Protein AF-A0A7W1QU08-F1 (afdb_monomer_lite)

Radius of gyration: 17.28 Å; chains: 1; bounding box: 30×50×44 Å

Foldseek 3Di:
DLCLVVLQCVLQVKDFPCPPSQVLVVVLQARPPDAPDPVRSFDQPDDDVPDPDDDSVVVSVDPVSLVSQLVVLLCQLPPFADFDPVDPPGPGIHGDQVVLLVCLVPLLVSLQSLCCSQQVNPDDPVLSVVLSVVLVVPDNVPSSVSSSSSNSSVSSDVSSVPRD

pLDDT: mean 77.11, std 13.51, range [47.81, 95.06]

Secondary structure (DSSP, 8-state):
-HHHHHHHHHHTT-EE--TTHHHHHHTTT--SS--SBTTBTS-TT-BPTTSS-B-HHHHS--HHHHHHHHHHHHHHHHT-B---TTSTT---EE---HHHHTTTT-HHHHHHHHHHHHHTT---HHHHHHHHHHHTTS-TT-HHHHHHHHHHHHHHSHHHHH--

Sequence (164 aa):
PVLMVTALLRTLNGTTDGVGLSDRTASLGQRVYTPPSVFNYYPAEFTIPGSPLAGPEFGIHNTASAVARSNLVYTLLYSGIGADPTVPNATGTRITTTLFEELAATPTAMVDKMNDLLLGGQLPAFARDIIVQTVSQVPAANSVERARLGLYLMASSYHFQVQH

Structure (mmCIF, N/CA/C/O backbone):
data_AF-A0A7W1QU08-F1
#
_entry.id   AF-A0A7W1QU08-F1
#
loop_
_atom_site.group_PDB
_atom_site.id
_atom_site.type_symbol
_atom_site.label_atom_id
_atom_site.label_alt_id
_atom_site.label_comp_id
_atom_site.label_asym_id
_atom_site.label_entity_id
_atom_site.label_seq_id
_atom_site.pdbx_PDB_ins_code
_atom_site.Cartn_x
_atom_site.Cartn_y
_atom_site.Cartn_z
_atom_site.occupancy
_atom_site.B_iso_or_equiv
_atom_site.auth_seq_id
_atom_site.auth_comp_id
_atom_site.auth_asym_id
_atom_site.auth_atom_id
_atom_site.pdbx_PDB_model_num
ATOM 1 N N . PRO A 1 1 ? 4.810 -8.175 -10.114 1.00 59.44 1 PRO A N 1
ATOM 2 C CA . PRO A 1 1 ? 5.241 -6.992 -9.330 1.00 59.44 1 PRO A CA 1
ATOM 3 C C . PRO A 1 1 ? 4.627 -5.678 -9.817 1.00 59.44 1 PRO A C 1
ATOM 5 O O . PRO A 1 1 ? 4.171 -4.887 -9.002 1.00 59.44 1 PRO A O 1
ATOM 8 N N . VAL A 1 2 ? 4.592 -5.472 -11.137 1.00 63.56 2 VAL A N 1
ATOM 9 C CA . VAL A 1 2 ? 3.990 -4.285 -11.766 1.00 63.56 2 VAL A CA 1
ATOM 10 C C . VAL A 1 2 ? 2.500 -4.182 -11.431 1.00 63.56 2 VAL A C 1
ATOM 12 O O . VAL A 1 2 ? 2.075 -3.146 -10.937 1.00 63.56 2 VAL A O 1
ATOM 15 N N . LEU A 1 3 ? 1.751 -5.286 -11.580 1.00 69.69 3 LEU A N 1
ATOM 16 C CA . LEU A 1 3 ? 0.315 -5.373 -11.271 1.00 69.69 3 LEU A CA 1
ATOM 17 C C . LEU A 1 3 ? -0.021 -4.928 -9.842 1.00 69.69 3 LEU A C 1
ATOM 19 O O . LEU A 1 3 ? -0.911 -4.107 -9.657 1.00 69.69 3 LEU A O 1
ATOM 23 N N . MET A 1 4 ? 0.741 -5.395 -8.849 1.00 70.94 4 MET A N 1
ATOM 24 C CA . MET A 1 4 ? 0.577 -5.007 -7.443 1.00 70.94 4 MET A CA 1
ATOM 25 C C . MET A 1 4 ? 0.750 -3.494 -7.249 1.00 70.94 4 MET A C 1
ATOM 27 O O . MET A 1 4 ? -0.080 -2.853 -6.613 1.00 70.94 4 MET A O 1
ATOM 31 N N . VAL A 1 5 ? 1.814 -2.909 -7.812 1.00 70.62 5 VAL A N 1
ATOM 32 C CA . VAL A 1 5 ? 2.089 -1.468 -7.686 1.00 70.62 5 VAL A CA 1
ATOM 33 C C . VAL A 1 5 ? 1.009 -0.649 -8.391 1.00 70.62 5 VAL A C 1
ATOM 35 O O . VAL A 1 5 ? 0.512 0.319 -7.824 1.00 70.62 5 VAL A O 1
ATOM 38 N N . THR A 1 6 ? 0.592 -1.052 -9.594 1.00 72.31 6 THR A N 1
ATOM 39 C CA . THR A 1 6 ? -0.474 -0.363 -10.333 1.00 72.31 6 THR A CA 1
ATOM 40 C C . THR A 1 6 ? -1.836 -0.505 -9.662 1.00 72.31 6 THR A C 1
ATOM 42 O O . THR A 1 6 ? -2.589 0.464 -9.629 1.00 72.31 6 THR A O 1
ATOM 45 N N . ALA A 1 7 ? -2.151 -1.672 -9.091 1.00 73.94 7 ALA A N 1
ATOM 46 C CA . ALA A 1 7 ? -3.383 -1.891 -8.344 1.00 73.94 7 ALA A CA 1
ATOM 47 C C . ALA A 1 7 ? -3.412 -0.998 -7.104 1.00 73.94 7 ALA A C 1
ATOM 49 O O . ALA A 1 7 ? -4.379 -0.277 -6.908 1.00 73.94 7 ALA A O 1
ATOM 50 N N . LEU A 1 8 ? -2.319 -0.962 -6.340 1.00 74.88 8 LEU A N 1
ATOM 51 C CA . LEU A 1 8 ? -2.191 -0.161 -5.127 1.00 74.88 8 LEU A CA 1
ATOM 52 C C . LEU A 1 8 ? -2.242 1.352 -5.406 1.00 74.88 8 LEU A C 1
ATOM 54 O O . LEU A 1 8 ? -2.908 2.089 -4.683 1.00 74.88 8 LEU A O 1
ATOM 58 N N . LEU A 1 9 ? -1.611 1.826 -6.486 1.00 78.75 9 LEU A N 1
ATOM 59 C CA . LEU A 1 9 ? -1.747 3.220 -6.924 1.00 78.75 9 LEU A CA 1
ATOM 60 C C . LEU A 1 9 ? -3.180 3.537 -7.371 1.00 78.75 9 LEU A C 1
ATOM 62 O O . LEU A 1 9 ? -3.700 4.597 -7.038 1.00 78.75 9 LEU A O 1
ATOM 66 N N . ARG A 1 10 ? -3.846 2.623 -8.084 1.00 79.38 10 ARG A N 1
ATOM 67 C CA . ARG A 1 10 ? -5.218 2.837 -8.566 1.00 79.38 10 ARG A CA 1
ATOM 68 C C . ARG A 1 10 ? -6.251 2.809 -7.438 1.00 79.38 10 ARG A C 1
ATOM 70 O O . ARG A 1 10 ? -7.173 3.616 -7.451 1.00 79.38 10 ARG A O 1
ATOM 77 N N . THR A 1 11 ? -6.135 1.884 -6.488 1.00 75.50 11 THR A N 1
ATOM 78 C CA . THR A 1 11 ? -7.111 1.708 -5.398 1.00 75.50 11 THR A CA 1
ATOM 79 C C . THR A 1 11 ? -7.009 2.804 -4.346 1.00 75.50 11 THR A C 1
ATOM 81 O O . THR A 1 11 ? -8.018 3.165 -3.746 1.00 75.50 11 THR A O 1
ATOM 84 N N . LEU A 1 12 ? -5.814 3.363 -4.146 1.00 79.62 12 LEU A N 1
ATOM 85 C CA . LEU A 1 12 ? -5.547 4.389 -3.137 1.00 79.62 12 LEU A CA 1
ATOM 86 C C . LEU A 1 12 ? -5.483 5.811 -3.722 1.00 79.62 12 LEU A C 1
ATOM 88 O O . LEU A 1 12 ? -4.943 6.709 -3.078 1.00 79.62 12 LEU A O 1
ATOM 92 N N . ASN A 1 13 ? -6.003 6.021 -4.941 1.00 78.69 13 ASN A N 1
ATOM 93 C CA . ASN A 1 13 ? -5.961 7.308 -5.654 1.00 78.69 13 ASN A CA 1
ATOM 94 C C . ASN A 1 13 ? -4.559 7.948 -5.663 1.00 78.69 13 ASN A C 1
ATOM 96 O O . ASN A 1 13 ? -4.392 9.153 -5.466 1.00 78.69 13 ASN A O 1
ATOM 100 N N . GLY A 1 14 ? -3.531 7.126 -5.874 1.00 79.00 14 GLY A N 1
ATOM 101 C CA . GLY A 1 14 ? -2.153 7.579 -5.961 1.00 79.00 14 GLY A CA 1
ATOM 102 C C . GLY A 1 14 ? -1.940 8.505 -7.158 1.00 79.00 14 GLY A C 1
ATOM 103 O O . GLY A 1 14 ? -2.442 8.266 -8.254 1.00 79.00 14 GLY A O 1
ATOM 104 N N . THR A 1 15 ? -1.159 9.563 -6.952 1.00 82.69 15 THR A N 1
ATOM 105 C CA . THR A 1 15 ? -0.645 10.400 -8.045 1.00 82.69 15 THR A CA 1
ATOM 106 C C . THR A 1 15 ? 0.680 9.812 -8.506 1.00 82.69 15 THR A C 1
ATOM 108 O O . THR A 1 15 ? 1.516 9.481 -7.666 1.00 82.69 15 THR A O 1
ATOM 111 N N . THR A 1 16 ? 0.885 9.679 -9.814 1.00 82.69 16 THR A N 1
ATOM 112 C CA . THR A 1 16 ? 2.155 9.218 -10.382 1.00 82.69 16 THR A CA 1
ATOM 113 C C . THR A 1 16 ? 2.426 9.891 -11.721 1.00 82.69 16 THR A C 1
ATOM 115 O O . THR A 1 16 ? 1.513 10.068 -12.526 1.00 82.69 16 THR A O 1
ATOM 118 N N . ASP A 1 17 ? 3.686 10.234 -11.965 1.00 78.19 17 ASP A N 1
ATOM 119 C CA . ASP A 1 17 ? 4.229 10.615 -13.272 1.00 78.19 17 ASP A CA 1
ATOM 120 C C . ASP A 1 17 ? 4.891 9.433 -14.008 1.00 78.19 17 ASP A C 1
ATOM 122 O O . ASP A 1 17 ? 5.456 9.603 -15.086 1.00 78.19 17 ASP A O 1
ATOM 126 N N . GLY A 1 18 ? 4.833 8.225 -13.433 1.00 75.19 18 GLY A N 1
ATOM 127 C CA . GLY A 1 18 ? 5.438 7.008 -13.976 1.00 75.19 18 GLY A CA 1
ATOM 128 C C . GLY A 1 18 ? 6.964 6.930 -13.838 1.00 75.19 18 GLY A C 1
ATOM 129 O O . GLY A 1 18 ? 7.541 5.876 -14.122 1.00 75.19 18 GLY A O 1
ATOM 130 N N . VAL A 1 19 ? 7.626 7.994 -13.373 1.00 75.00 19 VAL A N 1
ATOM 131 C CA . VAL A 1 19 ? 9.089 8.071 -13.280 1.00 75.00 19 VAL A CA 1
ATOM 132 C C . VAL A 1 19 ? 9.587 7.241 -12.090 1.00 75.00 19 VAL A C 1
ATOM 134 O O . VAL A 1 19 ? 9.057 7.303 -10.981 1.00 75.00 19 VAL A O 1
ATOM 137 N N . GLY A 1 20 ? 10.596 6.395 -12.327 1.00 72.38 20 GLY A N 1
ATOM 138 C CA . GLY A 1 20 ? 11.212 5.537 -11.305 1.00 72.38 20 GLY A CA 1
ATOM 139 C C . GLY A 1 20 ? 10.397 4.302 -10.893 1.00 72.38 20 GLY A C 1
ATOM 140 O O . GLY A 1 20 ? 10.914 3.448 -10.168 1.00 72.38 20 GLY A O 1
ATOM 141 N N . LEU A 1 21 ? 9.152 4.150 -11.364 1.00 72.25 21 LEU A N 1
ATOM 142 C CA . LEU A 1 21 ? 8.359 2.940 -11.116 1.00 72.25 21 LEU A CA 1
ATOM 143 C C . LEU A 1 21 ? 8.899 1.730 -11.884 1.00 72.25 21 LEU A C 1
ATOM 145 O O . LEU A 1 21 ? 8.972 0.649 -11.308 1.00 72.25 21 LEU A O 1
ATOM 149 N N . SER A 1 22 ? 9.341 1.909 -13.131 1.00 68.19 22 SER A N 1
ATOM 150 C CA . SER A 1 22 ? 9.927 0.836 -13.952 1.00 68.19 22 SER A CA 1
ATOM 151 C C . SER A 1 22 ? 11.221 0.269 -13.356 1.00 68.19 22 SER A C 1
ATOM 153 O O . SER A 1 22 ? 11.418 -0.945 -13.335 1.00 68.19 22 SER A O 1
ATOM 155 N N . ASP A 1 23 ? 12.087 1.123 -12.808 1.00 71.25 23 ASP A N 1
ATOM 156 C CA . ASP A 1 23 ? 13.321 0.697 -12.137 1.00 71.25 23 ASP A CA 1
ATOM 157 C C . ASP A 1 23 ? 13.029 -0.035 -10.820 1.00 71.25 23 ASP A C 1
ATOM 159 O O . ASP A 1 23 ? 13.657 -1.048 -10.505 1.00 71.25 23 ASP A O 1
ATOM 163 N N . ARG A 1 24 ? 12.018 0.421 -10.071 1.00 71.88 24 ARG A N 1
ATOM 164 C CA . ARG A 1 24 ? 11.581 -0.234 -8.830 1.00 71.88 24 ARG A CA 1
ATOM 165 C C . ARG A 1 24 ? 10.844 -1.545 -9.075 1.00 71.88 24 ARG A C 1
ATOM 167 O O . ARG A 1 24 ? 10.934 -2.446 -8.253 1.00 71.88 24 ARG A O 1
ATOM 174 N N . THR A 1 25 ? 10.130 -1.702 -10.186 1.00 68.88 25 THR A N 1
ATOM 175 C CA . THR A 1 25 ? 9.573 -3.009 -10.553 1.00 68.88 25 THR A CA 1
ATOM 176 C C . THR A 1 25 ? 10.654 -3.925 -11.130 1.00 68.88 25 THR A C 1
ATOM 178 O O . THR A 1 25 ? 10.599 -5.134 -10.900 1.00 68.88 25 THR A O 1
ATOM 181 N N . ALA A 1 26 ? 11.679 -3.374 -11.795 1.00 66.88 26 ALA A N 1
ATOM 182 C CA . ALA A 1 26 ? 12.842 -4.130 -12.262 1.00 66.88 26 ALA A CA 1
ATOM 183 C C . ALA A 1 26 ? 13.627 -4.761 -11.103 1.00 66.88 26 ALA A C 1
ATOM 185 O O . ALA A 1 26 ? 13.977 -5.936 -11.189 1.00 66.88 26 ALA A O 1
ATOM 186 N N . SER A 1 27 ? 13.828 -4.044 -9.991 1.00 68.19 27 SER A N 1
ATOM 187 C CA . SER A 1 27 ? 14.456 -4.613 -8.784 1.00 68.19 27 SER A CA 1
ATOM 188 C C . SER A 1 27 ? 13.614 -5.707 -8.113 1.00 68.19 27 SER A C 1
ATOM 190 O O . SER A 1 27 ? 14.144 -6.530 -7.371 1.00 68.19 27 SER A O 1
ATOM 192 N N . LEU A 1 28 ? 12.314 -5.765 -8.421 1.00 63.34 28 LEU A N 1
ATOM 193 C CA . LEU A 1 28 ? 11.395 -6.837 -8.030 1.00 63.34 28 LEU A CA 1
ATOM 194 C C . LEU A 1 28 ? 11.277 -7.953 -9.086 1.00 63.34 28 LEU A C 1
ATOM 196 O O . LEU A 1 28 ? 10.375 -8.786 -8.991 1.00 63.34 28 LEU A O 1
ATOM 200 N N . GLY A 1 29 ? 12.143 -7.955 -10.104 1.00 65.00 29 GLY A N 1
ATOM 201 C CA . GLY A 1 29 ? 12.198 -8.984 -11.144 1.00 65.00 29 GLY A CA 1
ATOM 202 C C . GLY A 1 29 ? 11.253 -8.773 -12.332 1.00 65.00 29 GLY A C 1
ATOM 203 O O . GLY A 1 29 ? 11.126 -9.669 -13.160 1.00 65.00 29 GLY A O 1
ATOM 204 N N . GLN A 1 30 ? 10.583 -7.617 -12.455 1.00 59.88 30 GLN A N 1
ATOM 205 C CA . GLN A 1 30 ? 9.718 -7.303 -13.605 1.00 59.88 30 GLN A CA 1
ATOM 206 C C . GLN A 1 30 ? 9.913 -5.870 -14.110 1.00 59.88 30 GLN A C 1
ATOM 208 O O . GLN A 1 30 ? 9.357 -4.924 -13.554 1.00 59.88 30 GLN A O 1
ATOM 213 N N . ARG A 1 31 ? 10.658 -5.691 -15.206 1.00 71.62 31 ARG 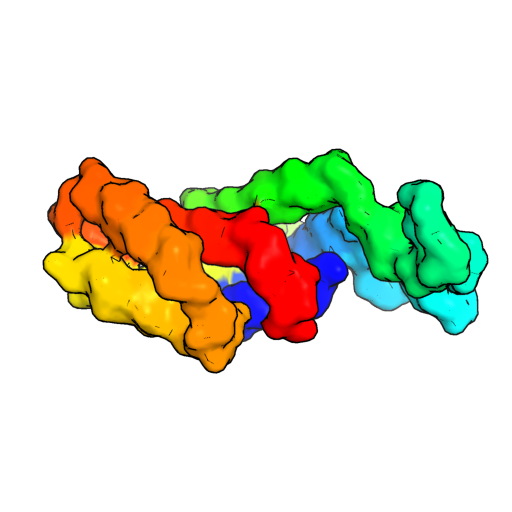A N 1
ATOM 214 C CA . ARG A 1 31 ? 11.008 -4.350 -15.702 1.00 71.62 31 ARG A CA 1
ATOM 215 C C . ARG A 1 31 ? 9.921 -3.585 -16.471 1.00 71.62 31 ARG A C 1
ATOM 217 O O . ARG A 1 31 ? 10.074 -2.399 -16.576 1.00 71.62 31 ARG A O 1
ATOM 224 N N . VAL A 1 32 ? 8.801 -4.110 -16.946 1.00 63.47 32 VAL A N 1
ATOM 225 C CA . VAL A 1 32 ? 7.936 -3.402 -17.938 1.00 63.47 32 VAL A CA 1
ATOM 226 C C . VAL A 1 32 ? 8.673 -3.131 -19.266 1.00 63.47 32 VAL A C 1
ATOM 228 O O . VAL A 1 32 ? 9.733 -2.520 -19.320 1.00 63.47 32 VAL A O 1
ATOM 231 N N . TYR A 1 33 ? 8.102 -3.619 -20.369 1.00 58.59 33 TYR A N 1
ATOM 232 C CA . TYR A 1 33 ? 8.648 -3.502 -21.734 1.00 58.59 33 TYR A CA 1
ATOM 233 C C . TYR A 1 33 ? 10.050 -4.090 -21.973 1.00 58.59 33 TYR A C 1
ATOM 235 O O . TYR A 1 33 ? 10.625 -3.882 -23.037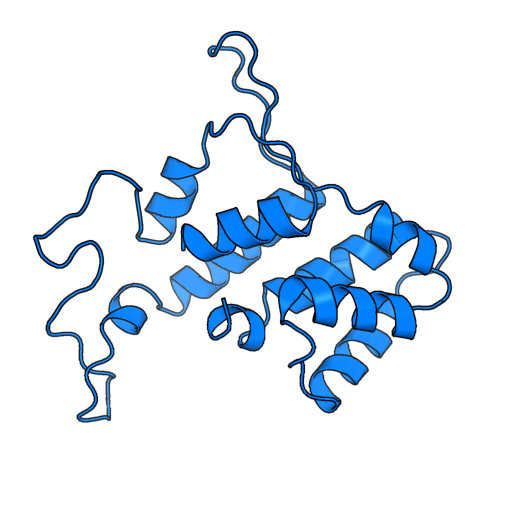 1.00 58.59 33 TYR A O 1
ATOM 243 N N . THR A 1 34 ? 10.605 -4.858 -21.033 1.00 66.44 34 THR A N 1
ATOM 244 C CA . THR A 1 34 ? 11.895 -5.546 -21.213 1.00 66.44 34 THR A CA 1
ATOM 245 C C . THR A 1 34 ? 11.802 -7.018 -20.788 1.00 66.44 34 THR A C 1
ATOM 247 O O . THR A 1 34 ? 12.454 -7.418 -19.821 1.00 66.44 34 THR A O 1
ATOM 250 N N . PRO A 1 35 ? 10.949 -7.838 -21.441 1.00 61.91 35 PRO A N 1
ATOM 251 C CA . PRO A 1 35 ? 10.860 -9.255 -21.113 1.00 61.91 35 PRO A CA 1
ATOM 252 C C . PRO A 1 35 ? 12.177 -9.967 -21.476 1.00 61.91 35 PRO A C 1
ATOM 254 O O . PRO A 1 35 ? 12.659 -9.806 -22.598 1.00 61.91 35 PRO A O 1
ATOM 257 N N . PRO A 1 36 ? 12.767 -10.766 -20.570 1.00 60.16 36 PRO A N 1
ATOM 258 C CA . PRO A 1 36 ? 14.004 -11.497 -20.852 1.00 60.16 36 PRO A CA 1
ATOM 259 C C . PRO A 1 36 ? 13.796 -12.719 -21.765 1.00 60.16 36 PRO A C 1
ATOM 261 O O . PRO A 1 36 ? 14.771 -13.304 -22.228 1.00 60.16 36 PRO A O 1
ATOM 264 N N . SER A 1 37 ? 12.546 -13.135 -22.011 1.00 63.34 37 SER A N 1
ATOM 265 C CA . SER A 1 37 ? 12.212 -14.308 -22.828 1.00 63.34 37 SER A CA 1
ATOM 266 C C . SER A 1 37 ? 10.833 -14.192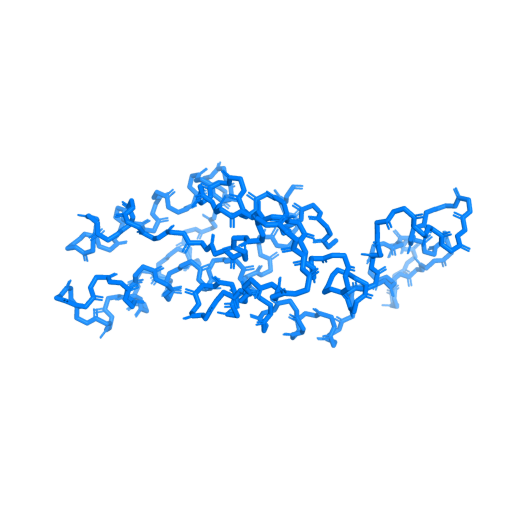 -23.496 1.00 63.34 37 SER A C 1
ATOM 268 O O . SER A 1 37 ? 10.030 -13.324 -23.146 1.00 63.34 37 SER A O 1
ATOM 270 N N . VAL A 1 38 ? 10.520 -15.122 -24.410 1.00 61.25 38 VAL A N 1
ATOM 271 C CA . VAL A 1 38 ? 9.180 -15.268 -25.023 1.00 61.25 38 VAL A CA 1
ATOM 272 C C . VAL A 1 38 ? 8.089 -15.681 -24.023 1.00 61.25 38 VAL A C 1
ATOM 274 O O . VAL A 1 38 ? 6.910 -15.485 -24.299 1.00 61.25 38 VAL A O 1
ATOM 277 N N . PHE A 1 39 ? 8.468 -16.179 -22.838 1.00 57.44 39 PHE A N 1
ATOM 278 C CA . PHE A 1 39 ? 7.569 -16.466 -21.709 1.00 57.44 39 PHE A CA 1
ATOM 279 C C . PHE A 1 39 ? 7.465 -15.285 -20.728 1.00 57.44 39 PHE A C 1
ATOM 281 O O . PHE A 1 39 ? 7.066 -15.438 -19.572 1.00 57.44 39 PHE A O 1
ATOM 288 N N . ASN A 1 40 ? 7.809 -14.079 -21.190 1.00 63.44 40 ASN A N 1
ATOM 289 C CA . ASN A 1 40 ? 7.816 -12.859 -20.392 1.00 63.44 40 ASN A CA 1
ATOM 290 C C . ASN A 1 40 ? 8.845 -12.956 -19.237 1.00 63.44 40 ASN A C 1
ATOM 292 O O . ASN A 1 40 ? 9.979 -13.384 -19.469 1.00 63.44 40 ASN A O 1
ATOM 296 N N . TYR A 1 41 ? 8.494 -12.542 -18.014 1.00 58.97 41 TYR A N 1
ATOM 297 C CA . TYR A 1 41 ? 9.387 -12.554 -16.839 1.00 58.97 41 TYR A CA 1
ATOM 298 C C . TYR A 1 41 ? 9.409 -13.880 -16.065 1.00 58.97 41 TYR A C 1
ATOM 300 O O . TYR A 1 41 ? 10.117 -13.984 -15.066 1.00 58.97 41 TYR A O 1
ATOM 308 N N . TYR A 1 42 ? 8.621 -14.872 -16.477 1.00 55.94 42 TYR A N 1
ATOM 309 C CA . TYR A 1 42 ? 8.448 -16.107 -15.721 1.00 55.94 42 TYR A CA 1
ATOM 310 C C . TYR A 1 42 ? 9.308 -17.231 -16.312 1.00 55.94 42 TYR A C 1
ATOM 312 O O . TYR A 1 42 ? 9.177 -17.534 -17.499 1.00 55.94 42 TYR A O 1
ATOM 320 N N . PRO A 1 43 ? 10.184 -17.874 -15.521 1.00 57.91 43 PRO A N 1
ATOM 321 C CA . PRO A 1 43 ? 10.917 -19.047 -15.982 1.00 57.91 43 PRO A CA 1
ATOM 322 C C . PRO A 1 43 ? 9.949 -20.219 -16.191 1.00 57.91 43 PRO A C 1
ATOM 324 O O . PRO A 1 43 ? 9.384 -20.739 -15.230 1.00 57.91 43 PRO A O 1
ATOM 327 N N . ALA A 1 44 ? 9.771 -20.640 -17.448 1.00 54.62 44 ALA A N 1
ATOM 328 C CA . ALA A 1 44 ? 8.813 -21.680 -17.841 1.00 54.62 44 ALA A CA 1
ATOM 329 C C . ALA A 1 44 ? 9.024 -23.030 -17.126 1.00 54.62 44 ALA A C 1
ATOM 331 O O . ALA A 1 44 ? 8.072 -23.784 -16.952 1.00 54.62 44 ALA A O 1
ATOM 332 N N . GLU A 1 45 ? 10.250 -23.315 -16.676 1.00 58.16 45 GLU A N 1
ATOM 333 C CA . GLU A 1 45 ? 10.628 -24.595 -16.063 1.00 58.16 45 GLU A CA 1
ATOM 334 C C . GLU A 1 45 ? 10.749 -24.545 -14.530 1.00 58.16 45 GLU A C 1
ATOM 336 O O . GLU A 1 45 ? 11.192 -25.513 -13.915 1.00 58.16 45 GLU A O 1
ATOM 341 N N . PHE A 1 46 ? 10.381 -23.435 -13.872 1.00 56.34 46 PHE A N 1
ATOM 342 C CA . PHE A 1 46 ? 10.530 -23.357 -12.417 1.00 56.34 46 PHE A CA 1
ATOM 343 C C . PHE A 1 46 ? 9.459 -24.184 -11.699 1.00 56.34 46 PHE A C 1
ATOM 345 O O . PHE A 1 46 ? 8.278 -23.830 -11.653 1.00 56.34 46 PHE A O 1
ATOM 352 N N . THR A 1 47 ? 9.897 -25.280 -11.090 1.00 62.00 47 THR A N 1
ATOM 353 C CA . THR A 1 47 ? 9.113 -26.104 -10.168 1.00 62.00 47 THR A CA 1
ATOM 354 C C . THR A 1 47 ? 9.372 -25.689 -8.730 1.00 62.00 47 THR A C 1
ATOM 356 O O . THR A 1 47 ? 10.511 -25.415 -8.346 1.00 62.00 47 THR A O 1
ATOM 359 N N . ILE A 1 48 ? 8.320 -25.678 -7.916 1.00 62.97 48 ILE A N 1
ATOM 360 C CA . ILE A 1 48 ? 8.433 -25.356 -6.493 1.00 62.97 48 ILE A CA 1
ATOM 361 C C . ILE A 1 48 ? 9.326 -26.417 -5.822 1.00 62.97 48 ILE A C 1
ATOM 363 O O . ILE A 1 48 ? 9.016 -27.607 -5.919 1.00 62.97 48 ILE A O 1
ATOM 367 N N . PRO A 1 49 ? 10.415 -26.039 -5.124 1.00 59.62 49 PRO A N 1
ATOM 368 C CA . PRO A 1 49 ? 11.264 -27.004 -4.431 1.00 59.62 49 PRO A CA 1
ATOM 369 C C . PRO A 1 49 ? 10.443 -27.884 -3.474 1.00 59.62 49 PRO A C 1
ATOM 371 O O . PRO A 1 49 ? 9.754 -27.372 -2.595 1.00 59.62 49 PRO A O 1
ATOM 374 N N . GLY A 1 50 ? 10.499 -29.207 -3.655 1.00 67.12 50 GLY A N 1
ATOM 375 C CA . GLY A 1 50 ? 9.728 -30.169 -2.853 1.00 67.12 50 GLY A CA 1
ATOM 376 C C . GLY A 1 50 ? 8.318 -30.486 -3.372 1.00 67.12 50 GLY A C 1
ATOM 377 O O . GLY A 1 50 ? 7.572 -31.182 -2.689 1.00 67.12 50 GLY A O 1
ATOM 378 N N . SER A 1 51 ? 7.948 -30.020 -4.569 1.00 69.31 51 SER A N 1
ATOM 379 C CA . SER A 1 51 ? 6.665 -30.319 -5.212 1.00 69.31 51 SER A CA 1
ATOM 380 C C . SER A 1 51 ? 6.840 -30.569 -6.717 1.00 69.31 51 SER A C 1
ATOM 382 O O . SER A 1 51 ? 7.684 -29.931 -7.345 1.00 69.31 51 SER A O 1
ATOM 384 N N . PRO A 1 52 ? 6.037 -31.456 -7.339 1.00 64.56 52 PRO A N 1
ATOM 385 C CA . PRO A 1 52 ? 6.014 -31.611 -8.795 1.00 64.56 52 PRO A CA 1
ATOM 386 C C . PRO A 1 52 ? 5.277 -30.460 -9.506 1.00 64.56 52 PRO A C 1
ATOM 388 O O . PRO A 1 52 ? 5.157 -30.469 -10.729 1.00 64.56 52 PRO A O 1
ATOM 391 N N . LEU A 1 53 ? 4.736 -29.490 -8.760 1.00 70.56 53 LEU A N 1
ATOM 392 C CA . LEU A 1 53 ? 3.977 -28.379 -9.321 1.00 70.56 53 LEU A CA 1
ATOM 393 C C . LEU A 1 53 ? 4.909 -27.337 -9.950 1.00 70.56 53 LEU A C 1
ATOM 395 O O . LEU A 1 53 ? 5.803 -26.789 -9.294 1.00 70.56 53 LEU A O 1
ATOM 399 N N . ALA A 1 54 ? 4.645 -27.021 -11.218 1.00 62.41 54 ALA A N 1
ATOM 400 C CA . ALA A 1 54 ? 5.210 -25.853 -11.875 1.00 62.41 54 ALA A CA 1
ATOM 401 C C . ALA A 1 54 ? 4.682 -24.588 -11.183 1.00 62.41 54 ALA A C 1
ATOM 403 O O . ALA A 1 54 ? 3.473 -24.375 -11.093 1.00 62.41 54 ALA A O 1
ATOM 404 N N . GLY A 1 55 ? 5.594 -23.751 -10.693 1.00 60.34 55 GLY A N 1
ATOM 405 C CA . GLY A 1 55 ? 5.281 -22.463 -10.084 1.00 60.34 55 GLY A CA 1
ATOM 406 C C . GLY A 1 55 ? 6.174 -21.354 -10.633 1.00 60.34 55 GLY A C 1
ATOM 407 O O . GLY A 1 55 ? 6.930 -20.780 -9.850 1.00 60.34 55 GLY A O 1
ATOM 408 N N . PRO A 1 56 ? 6.100 -21.022 -11.938 1.00 57.88 56 PRO A N 1
ATOM 409 C CA . PRO A 1 56 ? 6.944 -19.999 -12.568 1.00 57.88 56 PRO A CA 1
ATOM 410 C C . PRO A 1 56 ? 6.937 -18.653 -11.829 1.00 57.88 56 PRO A C 1
ATOM 412 O O . PRO A 1 56 ? 7.962 -17.977 -11.744 1.00 57.88 56 PRO A O 1
ATOM 415 N N . GLU A 1 57 ? 5.797 -18.299 -11.226 1.00 58.31 57 GLU A N 1
ATOM 416 C CA . GLU A 1 57 ? 5.597 -17.117 -10.375 1.00 58.31 57 GLU A CA 1
ATOM 417 C C . GLU A 1 57 ? 6.574 -17.075 -9.186 1.00 58.31 57 GLU A C 1
ATOM 419 O O . GLU A 1 57 ? 7.114 -16.018 -8.863 1.00 58.31 57 GLU A O 1
ATOM 424 N N . PHE A 1 58 ? 6.858 -18.223 -8.561 1.00 55.19 58 PHE A N 1
ATOM 425 C CA . PHE A 1 58 ? 7.756 -18.335 -7.407 1.00 55.19 58 PHE A CA 1
ATOM 426 C C . PHE A 1 58 ? 9.237 -18.191 -7.784 1.00 55.19 58 PHE A C 1
ATOM 428 O O . PHE A 1 58 ? 10.051 -17.865 -6.922 1.00 55.19 58 PHE A O 1
ATOM 435 N N . GLY A 1 59 ? 9.591 -18.348 -9.065 1.00 53.62 59 GLY A N 1
ATOM 436 C CA . GLY A 1 59 ? 10.961 -18.158 -9.555 1.00 53.62 59 GLY A CA 1
ATOM 437 C C . GLY A 1 59 ? 11.444 -16.705 -9.468 1.00 53.62 59 GLY A C 1
ATOM 438 O O . GLY A 1 59 ? 12.624 -16.457 -9.232 1.00 53.62 59 GLY A O 1
ATOM 439 N N . ILE A 1 60 ? 10.528 -15.740 -9.587 1.00 51.75 60 ILE A N 1
ATOM 440 C CA . ILE A 1 60 ? 10.801 -14.307 -9.364 1.00 51.75 60 ILE A CA 1
ATOM 441 C C . ILE A 1 60 ? 10.376 -13.837 -7.966 1.00 51.75 60 ILE A C 1
ATOM 443 O O . ILE A 1 60 ? 10.644 -12.697 -7.585 1.00 51.75 60 ILE A O 1
ATOM 447 N N . HIS A 1 61 ? 9.711 -14.704 -7.198 1.00 54.91 61 HIS A N 1
ATOM 448 C CA . HIS A 1 61 ? 9.096 -14.374 -5.920 1.00 54.91 61 HIS A CA 1
ATOM 449 C C . HIS A 1 61 ? 9.752 -15.145 -4.764 1.00 54.91 61 HIS A C 1
ATOM 451 O O . HIS A 1 61 ? 9.152 -15.999 -4.118 1.00 54.91 61 HIS A O 1
ATOM 457 N N . ASN A 1 62 ? 11.026 -14.832 -4.513 1.00 56.97 62 ASN A N 1
ATOM 458 C CA . ASN A 1 62 ? 11.798 -15.363 -3.386 1.00 56.97 62 ASN A CA 1
ATOM 459 C C . ASN A 1 62 ? 11.683 -14.467 -2.133 1.00 56.97 62 ASN A C 1
ATOM 461 O O . ASN A 1 62 ? 11.171 -13.345 -2.190 1.00 56.97 62 ASN A O 1
ATOM 465 N N . THR A 1 63 ? 12.194 -14.933 -0.993 1.00 50.34 63 THR A N 1
ATOM 466 C CA . THR A 1 63 ? 12.183 -14.195 0.286 1.00 50.34 63 THR A CA 1
ATOM 467 C C . THR A 1 63 ? 12.800 -12.794 0.191 1.00 50.34 63 THR A C 1
ATOM 469 O O . THR A 1 63 ? 12.293 -11.862 0.814 1.00 50.34 63 THR A O 1
ATOM 472 N N . ALA A 1 64 ? 13.832 -12.600 -0.637 1.00 53.72 64 ALA A N 1
ATOM 473 C CA . ALA A 1 64 ? 14.432 -11.284 -0.866 1.00 53.72 64 ALA A CA 1
ATOM 474 C C . ALA A 1 64 ? 13.469 -10.321 -1.590 1.00 53.72 64 ALA A C 1
ATOM 476 O O . ALA A 1 64 ? 13.360 -9.151 -1.218 1.00 53.72 64 ALA A O 1
ATOM 477 N N . SER A 1 65 ? 12.702 -10.817 -2.567 1.00 62.31 65 SER A N 1
ATOM 478 C CA . SER A 1 65 ? 11.671 -10.033 -3.260 1.00 62.31 65 SER A CA 1
ATOM 479 C C . SER A 1 65 ? 10.496 -9.648 -2.345 1.00 62.31 65 SER A C 1
ATOM 481 O O . SER A 1 65 ? 9.904 -8.586 -2.534 1.00 62.31 65 SER A O 1
ATOM 483 N N . ALA A 1 66 ? 10.176 -10.465 -1.332 1.00 62.56 66 ALA A N 1
ATOM 484 C CA . ALA A 1 66 ? 9.135 -10.160 -0.349 1.00 62.56 66 ALA A CA 1
ATOM 485 C C . ALA A 1 66 ? 9.532 -8.964 0.534 1.00 62.56 66 ALA A C 1
ATOM 487 O O . ALA A 1 66 ? 8.754 -8.025 0.689 1.00 62.56 66 ALA A O 1
ATOM 488 N N . VAL A 1 67 ? 10.778 -8.937 1.021 1.00 67.44 67 VAL A N 1
ATOM 489 C CA . VAL A 1 67 ? 11.320 -7.798 1.785 1.00 67.44 67 VAL A CA 1
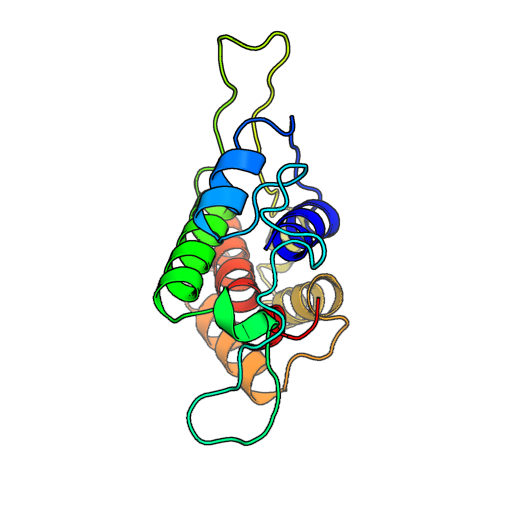ATOM 490 C C . VAL A 1 67 ? 11.393 -6.538 0.918 1.00 67.44 67 VAL A C 1
ATOM 492 O O . VAL A 1 67 ? 10.969 -5.463 1.343 1.00 67.44 67 VAL A O 1
ATOM 495 N N . ALA A 1 68 ? 11.872 -6.662 -0.323 1.00 71.19 68 ALA A N 1
ATOM 496 C CA . ALA A 1 68 ? 11.940 -5.538 -1.255 1.00 71.19 68 ALA A CA 1
ATOM 497 C C . ALA A 1 68 ? 10.551 -4.950 -1.569 1.00 71.19 68 ALA A C 1
ATOM 499 O O . ALA A 1 68 ? 10.415 -3.730 -1.688 1.00 71.19 68 ALA A O 1
ATOM 500 N N . ARG A 1 69 ? 9.503 -5.784 -1.642 1.00 72.56 69 ARG A N 1
ATOM 501 C CA . ARG A 1 69 ? 8.115 -5.316 -1.794 1.00 72.56 69 ARG A CA 1
ATOM 502 C C . ARG A 1 69 ? 7.617 -4.569 -0.569 1.00 72.56 69 ARG A C 1
ATOM 504 O O . ARG A 1 69 ? 7.081 -3.477 -0.738 1.00 72.56 69 ARG A O 1
ATOM 511 N N . SER A 1 70 ? 7.821 -5.098 0.635 1.00 76.75 70 SER A N 1
ATOM 512 C CA . SER A 1 70 ? 7.436 -4.394 1.865 1.00 76.75 70 SER A CA 1
ATOM 513 C C . SER A 1 70 ? 8.132 -3.035 1.967 1.00 76.75 70 SER A C 1
ATOM 515 O O . SER A 1 70 ? 7.481 -2.033 2.255 1.00 76.75 70 SER A O 1
ATOM 517 N N . ASN A 1 71 ? 9.418 -2.958 1.611 1.00 82.31 71 ASN A N 1
ATOM 518 C CA . ASN A 1 71 ? 10.161 -1.695 1.563 1.00 82.31 71 ASN A CA 1
ATOM 519 C C . ASN A 1 71 ? 9.619 -0.724 0.502 1.00 82.31 71 ASN A C 1
ATOM 521 O O . ASN A 1 71 ? 9.591 0.488 0.729 1.00 82.31 71 ASN A O 1
ATOM 525 N N . LEU A 1 72 ? 9.175 -1.229 -0.654 1.00 81.38 72 LEU A N 1
ATOM 526 C CA . LEU A 1 72 ? 8.549 -0.404 -1.687 1.00 81.38 72 LEU A CA 1
ATOM 527 C C . LEU A 1 72 ? 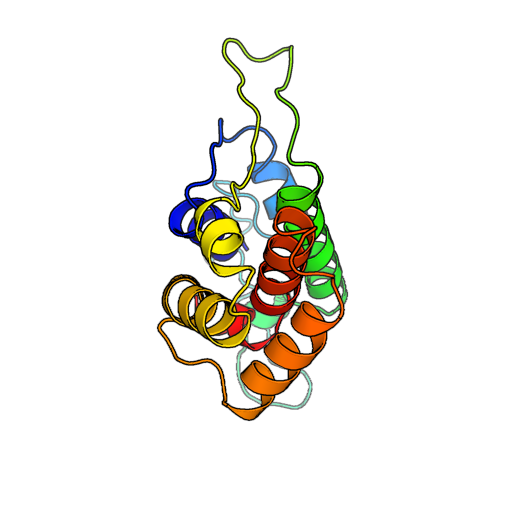7.201 0.154 -1.217 1.00 81.38 72 LEU A C 1
ATOM 529 O O . LEU A 1 72 ? 6.969 1.352 -1.359 1.00 81.38 72 LEU A O 1
ATOM 533 N N . VAL A 1 73 ? 6.343 -0.685 -0.632 1.00 82.69 73 VAL A N 1
ATOM 534 C CA . VAL A 1 73 ? 5.055 -0.266 -0.055 1.00 82.69 73 VAL A CA 1
ATOM 535 C C . VAL A 1 73 ? 5.280 0.778 1.037 1.00 82.69 73 VAL A C 1
ATOM 537 O O . VAL A 1 73 ? 4.641 1.827 1.019 1.00 82.69 73 VAL A O 1
ATOM 540 N N . TYR A 1 74 ? 6.242 0.537 1.932 1.00 86.38 74 TYR A N 1
ATOM 541 C CA . TYR A 1 74 ? 6.637 1.499 2.956 1.00 86.38 74 TYR A CA 1
ATOM 542 C C . TYR A 1 74 ? 7.075 2.828 2.332 1.00 86.38 74 TYR A C 1
ATOM 544 O O . TYR A 1 74 ? 6.560 3.880 2.698 1.00 86.38 74 TYR A O 1
ATOM 552 N N . THR A 1 75 ? 7.966 2.786 1.335 1.00 86.00 75 THR A N 1
ATOM 553 C CA . THR A 1 75 ? 8.420 3.993 0.629 1.00 86.00 75 THR A CA 1
ATOM 554 C C . THR A 1 75 ? 7.235 4.761 0.051 1.00 86.00 75 THR A C 1
ATOM 556 O O . THR A 1 75 ? 7.113 5.954 0.285 1.00 86.00 75 THR A O 1
ATOM 559 N N . LEU A 1 76 ? 6.321 4.097 -0.657 1.00 84.50 76 LEU A N 1
ATOM 560 C CA . LEU A 1 76 ? 5.188 4.767 -1.298 1.00 84.50 76 LEU A CA 1
ATOM 561 C C . LEU A 1 76 ? 4.197 5.389 -0.297 1.00 84.50 76 LEU A C 1
ATOM 563 O O . LEU A 1 76 ? 3.625 6.436 -0.600 1.00 84.50 76 LEU A O 1
ATOM 567 N N . LEU A 1 77 ? 4.001 4.772 0.874 1.00 86.94 77 LEU A N 1
ATOM 568 C CA . LEU A 1 77 ? 3.092 5.265 1.917 1.00 86.94 77 LEU A CA 1
ATOM 569 C C . LEU A 1 77 ? 3.698 6.391 2.767 1.00 86.94 77 LEU A C 1
ATOM 571 O O . LEU A 1 77 ? 2.986 7.327 3.140 1.00 86.94 77 LEU A O 1
ATOM 575 N N . TYR A 1 78 ? 4.990 6.297 3.092 1.00 86.94 78 TYR A N 1
ATOM 576 C CA . TYR A 1 78 ? 5.637 7.183 4.064 1.00 86.94 78 TYR A CA 1
ATOM 577 C C . TYR A 1 78 ? 6.414 8.338 3.431 1.00 86.94 78 TYR A C 1
ATOM 579 O O . TYR A 1 78 ? 6.402 9.437 3.983 1.00 86.94 78 TYR A O 1
ATOM 587 N N . SER A 1 79 ? 7.079 8.120 2.294 1.00 85.81 79 SER A N 1
ATOM 588 C CA . SER A 1 79 ? 7.966 9.118 1.675 1.00 85.81 79 SER A CA 1
ATOM 589 C C . SER A 1 79 ? 7.615 9.468 0.228 1.00 85.81 79 SER A C 1
ATOM 591 O O . SER A 1 79 ? 7.933 10.564 -0.227 1.00 85.81 79 SER A O 1
ATOM 593 N N . GLY A 1 80 ? 6.935 8.576 -0.489 1.00 85.06 80 GLY A N 1
ATOM 594 C CA . GLY A 1 80 ? 6.731 8.683 -1.928 1.00 85.06 80 GLY A CA 1
ATOM 595 C C . GLY A 1 80 ? 8.034 8.555 -2.727 1.00 85.06 80 GLY A C 1
ATOM 596 O O . GLY A 1 80 ? 9.104 8.214 -2.219 1.00 85.06 80 GLY A O 1
ATOM 597 N N . ILE A 1 81 ? 7.933 8.822 -4.022 1.00 86.31 81 ILE A N 1
ATOM 598 C CA . ILE A 1 81 ? 9.051 8.986 -4.949 1.00 86.31 81 ILE A CA 1
ATOM 599 C C . ILE A 1 81 ? 9.040 10.455 -5.358 1.00 86.31 81 ILE A C 1
ATOM 601 O O . ILE A 1 81 ? 8.034 10.936 -5.878 1.00 86.31 81 ILE A O 1
ATOM 605 N N . GLY A 1 82 ? 10.131 11.170 -5.085 1.00 85.50 82 GLY A N 1
ATOM 606 C CA . GLY A 1 82 ? 10.257 12.579 -5.456 1.00 85.50 82 GLY A CA 1
ATOM 607 C C . GLY A 1 82 ? 10.210 12.777 -6.971 1.00 85.50 82 GLY A C 1
ATOM 608 O O . GLY A 1 82 ? 10.624 11.897 -7.724 1.00 85.50 82 GLY A O 1
ATOM 609 N N . ALA A 1 83 ? 9.708 13.935 -7.399 1.00 86.44 83 ALA A N 1
ATOM 610 C CA . ALA A 1 83 ? 9.752 14.344 -8.797 1.00 86.44 83 ALA A CA 1
ATOM 611 C C . ALA A 1 83 ? 11.210 14.442 -9.275 1.00 86.44 83 ALA A C 1
ATOM 613 O O . ALA A 1 83 ? 12.046 15.036 -8.590 1.00 86.44 83 ALA A O 1
ATOM 614 N N . ASP A 1 84 ? 11.506 13.871 -10.442 1.00 85.75 84 ASP A N 1
ATOM 615 C CA . ASP A 1 84 ? 12.817 14.012 -11.071 1.00 85.75 84 ASP A CA 1
ATOM 616 C C . ASP A 1 84 ? 12.938 15.422 -11.679 1.00 85.75 84 ASP A C 1
ATOM 618 O O . ASP A 1 84 ? 12.201 15.742 -12.616 1.00 85.75 84 ASP A O 1
ATOM 622 N N . PRO A 1 85 ? 13.851 16.282 -11.186 1.00 85.44 85 PRO A N 1
ATOM 623 C CA . PRO A 1 85 ? 13.976 17.656 -11.669 1.00 85.44 85 PRO A CA 1
ATOM 624 C C . PRO A 1 85 ? 14.466 17.744 -13.122 1.00 85.44 85 PRO A C 1
ATOM 626 O O . PRO A 1 85 ? 14.391 18.813 -13.724 1.00 85.44 85 PRO A O 1
ATOM 629 N N . THR A 1 86 ? 14.980 16.648 -13.689 1.00 88.56 86 THR A N 1
ATOM 630 C CA . THR A 1 86 ? 15.422 16.578 -15.087 1.00 88.56 86 THR A CA 1
ATOM 631 C C . THR A 1 86 ? 14.278 16.289 -16.062 1.00 88.56 86 THR A C 1
ATOM 633 O O . THR A 1 86 ? 14.445 16.467 -17.270 1.00 88.56 86 THR A O 1
ATOM 636 N N . VAL A 1 87 ? 13.103 15.893 -15.558 1.00 83.69 87 VAL A N 1
ATOM 637 C CA . VAL A 1 87 ? 11.922 15.572 -16.364 1.00 83.69 87 VAL A CA 1
ATOM 638 C C . VAL A 1 87 ? 10.911 16.728 -16.290 1.00 83.69 87 VAL A C 1
ATOM 640 O O . VAL A 1 87 ? 10.407 17.046 -15.209 1.00 83.69 87 VAL A O 1
ATOM 643 N N . PRO A 1 88 ? 10.563 17.373 -17.423 1.00 86.06 88 PRO A N 1
ATOM 644 C CA . PRO A 1 88 ? 9.579 18.451 -17.435 1.00 86.06 88 PRO A CA 1
ATOM 645 C C . PRO A 1 88 ? 8.216 17.998 -16.896 1.00 86.06 88 PRO A C 1
ATOM 647 O O . PRO A 1 88 ? 7.677 16.985 -17.337 1.00 86.06 88 PRO A O 1
ATOM 650 N N . ASN A 1 89 ? 7.634 18.788 -15.989 1.00 83.44 89 ASN A N 1
ATOM 651 C CA . ASN A 1 89 ? 6.345 18.517 -15.335 1.00 83.44 89 ASN A CA 1
ATOM 652 C C . ASN A 1 89 ? 6.301 17.231 -14.487 1.00 83.44 89 ASN A C 1
ATOM 654 O O . ASN A 1 89 ? 5.212 16.710 -14.237 1.00 83.44 89 ASN A O 1
ATOM 658 N N . ALA A 1 90 ? 7.449 16.723 -14.025 1.00 84.75 90 ALA A N 1
ATOM 659 C CA . ALA A 1 90 ? 7.474 15.627 -13.062 1.00 84.75 90 ALA A CA 1
ATOM 660 C C . ALA A 1 90 ? 6.718 16.012 -11.781 1.00 84.75 90 ALA A C 1
ATOM 662 O O . ALA A 1 90 ? 6.903 17.095 -11.222 1.00 84.75 90 ALA A O 1
ATOM 663 N N . THR A 1 91 ? 5.858 15.111 -11.314 1.00 83.25 91 THR A N 1
ATOM 664 C CA . THR A 1 91 ? 5.041 15.303 -10.102 1.00 83.25 91 THR A CA 1
ATOM 665 C C . THR A 1 91 ? 5.425 14.335 -8.984 1.00 83.25 91 THR A C 1
ATOM 667 O O . THR A 1 91 ? 4.994 14.508 -7.842 1.00 83.25 91 THR A O 1
ATOM 670 N N . GLY A 1 92 ? 6.284 13.360 -9.289 1.00 86.81 92 GLY A N 1
ATOM 671 C CA . GLY A 1 92 ? 6.639 12.251 -8.424 1.00 86.81 92 GLY A CA 1
ATOM 672 C C . GLY A 1 92 ? 5.533 11.202 -8.338 1.00 86.81 92 GLY A C 1
ATOM 673 O O . GLY A 1 92 ? 4.516 11.246 -9.030 1.00 86.81 92 GLY A O 1
ATOM 674 N N . THR A 1 93 ? 5.728 10.243 -7.436 1.00 85.56 93 THR A N 1
ATOM 675 C CA . THR A 1 93 ? 4.730 9.222 -7.109 1.00 85.56 93 THR A CA 1
ATOM 676 C C . THR A 1 93 ? 4.405 9.258 -5.624 1.00 85.56 93 THR A C 1
ATOM 678 O O . THR A 1 93 ? 5.298 9.155 -4.788 1.00 85.56 93 THR A O 1
ATOM 681 N N . ARG A 1 94 ? 3.123 9.359 -5.274 1.00 84.56 94 ARG A N 1
ATOM 682 C CA . ARG A 1 94 ? 2.660 9.379 -3.880 1.00 84.56 94 ARG A CA 1
ATOM 683 C C . ARG A 1 94 ? 1.295 8.730 -3.734 1.00 84.56 94 ARG A C 1
ATOM 685 O O . ARG A 1 94 ? 0.464 8.813 -4.636 1.00 84.56 94 ARG A O 1
ATOM 692 N N . ILE A 1 95 ? 1.065 8.138 -2.570 1.00 85.69 95 ILE A N 1
ATOM 693 C CA . ILE A 1 95 ? -0.229 7.591 -2.169 1.00 85.69 95 ILE A CA 1
ATOM 694 C C . ILE A 1 95 ? -0.884 8.549 -1.185 1.00 85.69 95 ILE A C 1
ATOM 696 O O . ILE A 1 95 ? -0.215 9.123 -0.326 1.00 85.69 95 ILE A O 1
ATOM 700 N N . THR A 1 96 ? -2.197 8.705 -1.302 1.00 82.31 96 THR A N 1
ATOM 701 C CA . THR A 1 96 ? -2.993 9.509 -0.381 1.00 82.31 96 THR A CA 1
ATOM 702 C C . THR A 1 96 ? -3.782 8.597 0.557 1.00 82.31 96 THR A C 1
ATOM 704 O O . THR A 1 96 ? -4.358 7.600 0.131 1.00 82.31 96 THR A O 1
ATOM 707 N N . THR A 1 97 ? -3.807 8.933 1.848 1.00 86.06 97 THR A N 1
ATOM 708 C CA . THR A 1 97 ? -4.462 8.136 2.900 1.00 86.06 97 THR A CA 1
ATOM 709 C C . THR A 1 97 ? -5.733 8.778 3.453 1.00 86.06 97 THR A C 1
ATOM 711 O O . THR A 1 97 ? -6.382 8.191 4.317 1.00 86.06 97 THR A O 1
ATOM 714 N N . THR A 1 98 ? -6.137 9.930 2.912 1.00 87.88 98 THR A N 1
ATOM 715 C CA . THR A 1 98 ? -7.225 10.779 3.428 1.00 87.88 98 THR A CA 1
ATOM 716 C C . THR A 1 98 ? -8.536 10.033 3.659 1.00 87.88 98 THR A C 1
ATOM 718 O O . THR A 1 98 ? -9.147 10.203 4.707 1.00 87.88 98 THR A O 1
ATOM 721 N N . LEU A 1 99 ? -8.931 9.137 2.747 1.00 86.81 99 LEU A N 1
ATOM 722 C CA . LEU A 1 99 ? -10.151 8.328 2.886 1.00 86.81 99 LEU A CA 1
ATOM 723 C C . LEU A 1 99 ? -10.175 7.492 4.180 1.00 86.81 99 LEU A C 1
ATOM 725 O O . LEU A 1 99 ? -11.231 7.253 4.758 1.00 86.81 99 LEU A O 1
ATOM 729 N N . PHE A 1 100 ? -9.015 7.015 4.625 1.00 90.19 100 PHE A N 1
ATOM 730 C CA . PHE A 1 100 ? -8.895 6.178 5.818 1.00 90.19 100 PHE A CA 1
ATOM 731 C C . PHE A 1 100 ? -8.682 7.010 7.081 1.00 90.19 100 PHE A C 1
ATOM 733 O O . PHE A 1 100 ? -9.061 6.581 8.168 1.00 90.19 100 PHE A O 1
ATOM 740 N N . GLU A 1 101 ? -8.116 8.208 6.943 1.00 91.56 101 GLU A N 1
ATOM 741 C CA . GLU A 1 101 ? -7.939 9.154 8.044 1.00 91.56 101 GLU A CA 1
ATOM 742 C C . GLU A 1 101 ? -9.285 9.603 8.624 1.00 91.56 101 GLU A C 1
ATOM 744 O O . GLU A 1 101 ? -9.417 9.712 9.842 1.00 91.56 101 GLU A O 1
ATOM 749 N N . GLU A 1 102 ? -10.307 9.769 7.778 1.00 91.12 102 GLU A N 1
ATOM 750 C CA . GLU A 1 102 ? -11.688 10.054 8.200 1.00 91.12 102 GLU A CA 1
ATOM 751 C C . GLU A 1 102 ? -12.284 8.935 9.073 1.00 91.12 102 GLU A C 1
ATOM 753 O O . GLU A 1 102 ? -13.120 9.185 9.940 1.00 91.12 102 GLU A O 1
ATOM 758 N N . LEU A 1 103 ? -11.810 7.698 8.893 1.00 91.94 103 LEU A N 1
ATOM 759 C CA . LEU A 1 103 ? -12.236 6.517 9.647 1.00 91.94 103 LEU A CA 1
ATOM 760 C C . LEU A 1 103 ? -11.327 6.217 10.849 1.00 91.94 103 LEU A C 1
ATOM 762 O O . LEU A 1 103 ? -11.526 5.207 11.529 1.00 91.94 103 LEU A O 1
ATOM 766 N N . ALA A 1 104 ? -10.346 7.073 11.154 1.00 90.75 104 ALA A N 1
ATOM 767 C CA . ALA A 1 104 ? -9.350 6.812 12.192 1.00 90.75 104 ALA A CA 1
ATOM 768 C C . ALA A 1 104 ? -9.955 6.621 13.594 1.00 90.75 104 ALA A C 1
ATOM 770 O O . ALA A 1 104 ? -9.394 5.873 14.396 1.00 90.75 104 ALA A O 1
ATOM 771 N N . ALA A 1 105 ? -11.103 7.239 13.895 1.00 92.50 105 ALA A N 1
ATOM 772 C CA . ALA A 1 105 ? -11.824 7.051 15.160 1.00 92.50 105 ALA A CA 1
ATOM 773 C C . ALA A 1 105 ? -12.468 5.654 15.290 1.00 92.50 105 ALA A C 1
ATOM 775 O O . ALA A 1 105 ? -12.736 5.189 16.396 1.00 92.50 105 ALA A O 1
ATOM 776 N N . THR A 1 106 ? -12.675 4.968 14.167 1.00 95.06 106 THR A N 1
ATOM 777 C CA . THR A 1 106 ? -13.365 3.680 14.046 1.00 95.06 106 THR A CA 1
ATOM 778 C C . THR A 1 106 ? -12.461 2.663 13.338 1.00 95.06 106 THR A C 1
ATOM 780 O O . THR A 1 106 ? -12.665 2.368 12.158 1.00 95.06 106 THR A O 1
ATOM 783 N N . PRO A 1 107 ? -11.449 2.105 14.030 1.00 91.56 107 PRO A N 1
ATOM 784 C CA . PRO A 1 107 ? -10.410 1.279 13.408 1.00 91.56 107 PRO A CA 1
ATOM 785 C C . PRO A 1 107 ? -10.968 0.035 12.705 1.00 91.56 107 PRO A C 1
ATOM 787 O O . PRO A 1 107 ? -10.461 -0.355 11.659 1.00 91.56 107 PRO A O 1
ATOM 790 N N . THR A 1 108 ? -12.051 -0.543 13.223 1.00 94.44 108 THR A N 1
ATOM 791 C CA . THR A 1 108 ? -12.766 -1.656 12.589 1.00 94.44 108 THR A CA 1
ATOM 792 C C . THR A 1 108 ? -13.289 -1.279 11.199 1.00 94.44 108 THR A C 1
ATOM 794 O O . THR A 1 108 ? -12.953 -1.939 10.222 1.00 94.44 108 THR A O 1
ATOM 797 N N . ALA A 1 109 ? -14.026 -0.168 11.094 1.00 94.25 109 ALA A N 1
ATOM 798 C CA . ALA A 1 109 ? -14.567 0.316 9.823 1.00 94.25 109 ALA A CA 1
ATOM 799 C C . ALA A 1 109 ? -13.458 0.743 8.849 1.00 94.25 109 ALA A C 1
ATOM 801 O O . ALA A 1 109 ? -13.573 0.543 7.641 1.00 94.25 109 ALA A O 1
ATOM 802 N N . MET A 1 110 ? -12.362 1.295 9.375 1.00 93.31 110 MET A N 1
ATOM 803 C CA . MET A 1 110 ? -11.181 1.632 8.587 1.00 93.31 110 MET A CA 1
ATOM 804 C C . MET A 1 110 ? -10.568 0.383 7.933 1.00 93.31 110 MET A C 1
ATOM 806 O O . MET A 1 110 ? -10.323 0.384 6.729 1.00 93.31 110 MET A O 1
ATOM 810 N N . VAL A 1 111 ? -10.351 -0.690 8.702 1.00 92.56 111 VAL A N 1
ATOM 811 C CA . VAL A 1 111 ? -9.772 -1.946 8.192 1.00 92.56 111 VAL A CA 1
ATOM 812 C C . VAL A 1 111 ? -10.730 -2.666 7.242 1.00 92.56 111 VAL A C 1
ATOM 814 O O . VAL A 1 111 ? -10.277 -3.190 6.228 1.00 92.56 111 VAL A O 1
ATOM 817 N N . ASP A 1 112 ? -12.038 -2.641 7.505 1.00 92.62 112 ASP A N 1
ATOM 818 C CA . ASP A 1 112 ? -13.049 -3.169 6.577 1.00 92.62 112 ASP A CA 1
ATOM 819 C C . ASP A 1 112 ? -12.996 -2.457 5.229 1.00 92.62 112 ASP A C 1
ATOM 821 O O . ASP A 1 112 ? -12.922 -3.095 4.181 1.00 92.62 112 ASP A O 1
ATOM 825 N N . LYS A 1 113 ? -12.921 -1.123 5.250 1.00 90.69 113 LYS A N 1
ATOM 826 C CA . LYS A 1 113 ? -12.820 -0.336 4.024 1.00 90.69 113 LYS A CA 1
ATOM 827 C C . LYS A 1 113 ? -11.538 -0.636 3.249 1.00 90.69 113 LYS A C 1
ATOM 829 O O . LYS A 1 113 ? -11.564 -0.679 2.020 1.00 90.69 113 LYS A O 1
ATOM 834 N N . MET A 1 114 ? -10.420 -0.839 3.949 1.00 90.62 114 MET A N 1
ATOM 835 C CA . MET A 1 114 ? -9.165 -1.268 3.326 1.00 90.62 114 MET A CA 1
ATOM 836 C C . MET A 1 114 ? -9.315 -2.656 2.696 1.00 90.62 114 MET A C 1
ATOM 838 O O . MET A 1 114 ? -8.925 -2.830 1.547 1.00 90.62 114 MET A O 1
ATOM 842 N N . ASN A 1 115 ? -9.926 -3.610 3.403 1.00 89.12 115 ASN A N 1
ATOM 843 C CA . ASN A 1 115 ? -10.171 -4.967 2.914 1.00 89.12 115 ASN A CA 1
ATOM 844 C C . ASN A 1 115 ? -11.024 -4.964 1.635 1.00 89.12 115 ASN A C 1
ATOM 846 O O . ASN A 1 115 ? -10.666 -5.608 0.651 1.00 89.12 115 ASN A O 1
ATOM 850 N N . ASP A 1 116 ? -12.101 -4.183 1.604 1.00 87.50 116 ASP A N 1
ATOM 851 C CA . ASP A 1 116 ? -12.959 -4.066 0.423 1.00 87.50 116 ASP A CA 1
ATOM 852 C C . ASP A 1 116 ? -12.201 -3.510 -0.789 1.00 87.50 116 ASP A C 1
ATOM 854 O O . ASP A 1 116 ? -12.336 -4.016 -1.902 1.00 87.50 116 ASP A O 1
ATOM 858 N N . LEU A 1 117 ? -11.380 -2.476 -0.581 1.00 84.88 117 LEU A N 1
ATOM 859 C CA . LEU A 1 117 ? -10.664 -1.796 -1.664 1.00 84.88 117 LEU A CA 1
ATOM 860 C C . LEU A 1 117 ? -9.418 -2.547 -2.149 1.00 84.88 117 LEU A C 1
ATOM 862 O O . LEU A 1 117 ? -9.060 -2.424 -3.319 1.00 84.88 117 LEU A O 1
ATOM 866 N N . LEU A 1 118 ? -8.736 -3.275 -1.263 1.00 80.50 118 LEU A N 1
ATOM 867 C CA . LEU A 1 118 ? -7.449 -3.918 -1.545 1.00 80.50 118 LEU A CA 1
ATOM 868 C C . LEU A 1 118 ? -7.563 -5.414 -1.833 1.00 80.50 118 LEU A C 1
ATOM 870 O O . LEU A 1 118 ? -6.767 -5.935 -2.610 1.00 80.50 118 LEU A O 1
ATOM 874 N N . LEU A 1 119 ? -8.520 -6.094 -1.203 1.00 78.94 119 LEU A N 1
ATOM 875 C CA . LEU A 1 119 ? -8.656 -7.553 -1.217 1.00 78.94 119 LEU A CA 1
ATOM 876 C C . LEU A 1 119 ? -10.058 -8.009 -1.645 1.00 78.94 119 LEU A C 1
ATOM 878 O O . LEU A 1 119 ? -10.369 -9.196 -1.576 1.00 78.94 119 LEU A O 1
ATOM 882 N N . GLY A 1 120 ? -10.941 -7.084 -2.039 1.00 82.31 120 GLY A N 1
ATOM 883 C CA . GLY A 1 120 ? -12.319 -7.413 -2.405 1.00 82.31 120 GLY A CA 1
ATOM 884 C C . GLY A 1 120 ? -13.114 -8.056 -1.264 1.00 82.31 120 GLY A C 1
ATOM 885 O O . GLY A 1 120 ? -13.984 -8.888 -1.517 1.00 82.31 120 GLY A O 1
ATOM 886 N N . GLY A 1 121 ? -12.784 -7.729 -0.010 1.00 81.56 121 GLY A N 1
ATOM 887 C CA . GLY A 1 121 ? -13.472 -8.257 1.170 1.00 81.56 121 GLY A CA 1
ATOM 888 C C . GLY A 1 121 ? -12.985 -9.636 1.638 1.00 81.56 121 GLY A C 1
ATOM 889 O O . GLY A 1 121 ? -13.522 -10.170 2.604 1.00 81.56 121 GLY A O 1
ATOM 890 N N . GLN A 1 122 ? -11.970 -10.222 0.995 1.00 81.31 122 GLN A N 1
ATOM 891 C CA . GLN A 1 122 ? -11.529 -11.606 1.231 1.00 81.31 122 GLN A CA 1
ATOM 892 C C . GLN A 1 122 ? -10.521 -11.775 2.386 1.00 81.31 122 GLN A C 1
ATOM 894 O O . GLN A 1 122 ? -9.991 -12.872 2.580 1.00 81.31 122 GLN A O 1
ATOM 899 N N . LEU A 1 123 ? -10.230 -10.728 3.166 1.00 82.88 123 LEU A N 1
ATOM 900 C CA . LEU A 1 123 ? -9.342 -10.841 4.325 1.00 82.88 123 LEU A CA 1
ATOM 901 C C . LEU A 1 123 ? -9.928 -11.803 5.381 1.00 82.88 123 LEU A C 1
ATOM 903 O O . LEU A 1 123 ? -11.037 -11.569 5.870 1.00 82.88 123 LEU A O 1
ATOM 907 N N . PRO A 1 124 ? -9.189 -12.846 5.807 1.00 86.62 124 PRO A N 1
ATOM 908 C CA . PRO A 1 124 ? -9.649 -13.738 6.866 1.00 86.62 124 PRO A CA 1
ATOM 909 C C . PRO A 1 124 ? -9.908 -12.990 8.179 1.00 86.62 124 PRO A C 1
ATOM 911 O O . PRO A 1 124 ? -9.110 -12.140 8.579 1.00 86.62 124 PRO A O 1
ATOM 914 N N . ALA A 1 125 ? -10.974 -13.363 8.896 1.00 87.12 125 ALA A N 1
ATOM 915 C CA . ALA A 1 125 ? -11.397 -12.696 10.134 1.00 87.12 125 ALA A CA 1
ATOM 916 C C . ALA A 1 125 ? -10.271 -12.588 11.180 1.00 87.12 125 ALA A C 1
ATOM 918 O O . ALA A 1 125 ? -10.060 -11.532 11.764 1.00 87.12 125 ALA A O 1
ATOM 919 N N . PHE A 1 126 ? -9.470 -13.643 11.338 1.00 85.69 126 PHE A N 1
ATOM 920 C CA . PHE A 1 126 ? -8.315 -13.628 12.237 1.00 85.69 126 PHE A CA 1
ATOM 921 C C . PHE A 1 126 ? -7.269 -12.562 11.861 1.00 85.69 126 PHE A C 1
ATOM 923 O O . PHE A 1 126 ? -6.783 -11.830 12.721 1.00 85.69 126 PHE A O 1
ATOM 930 N N . ALA A 1 127 ? -6.931 -12.443 10.572 1.00 86.19 127 ALA A N 1
ATOM 931 C CA . ALA A 1 127 ? -5.962 -11.455 10.099 1.00 86.19 127 ALA A CA 1
ATOM 932 C C . ALA A 1 127 ? -6.508 -10.028 10.248 1.00 86.19 127 ALA A C 1
ATOM 934 O O . ALA A 1 127 ? -5.788 -9.119 10.658 1.00 86.19 127 ALA A O 1
ATOM 935 N N . ARG A 1 128 ? -7.801 -9.847 9.971 1.00 90.81 128 ARG A N 1
ATOM 936 C CA . ARG A 1 128 ? -8.516 -8.592 10.196 1.00 90.81 128 ARG A CA 1
ATOM 937 C C . ARG A 1 128 ? -8.426 -8.142 11.653 1.00 90.81 128 ARG A C 1
ATOM 939 O O . ARG A 1 128 ? -8.063 -6.994 11.897 1.00 90.81 128 ARG A O 1
ATOM 946 N N . ASP A 1 129 ? -8.695 -9.031 12.603 1.00 90.19 129 ASP A N 1
ATOM 947 C CA . ASP A 1 129 ? -8.681 -8.697 14.030 1.00 90.19 129 ASP A CA 1
ATOM 948 C C . ASP A 1 129 ? -7.278 -8.304 14.515 1.00 90.19 129 ASP A C 1
ATOM 950 O O . ASP A 1 129 ? -7.133 -7.325 15.250 1.00 90.19 129 ASP A O 1
ATOM 954 N N . ILE A 1 130 ? -6.229 -8.976 14.022 1.00 91.19 130 ILE A N 1
ATOM 955 C CA . ILE A 1 130 ? -4.833 -8.588 14.285 1.00 91.19 130 ILE A CA 1
ATOM 956 C C . ILE A 1 130 ? -4.550 -7.171 13.777 1.00 91.19 130 ILE A C 1
ATOM 958 O O . ILE A 1 130 ? -3.957 -6.360 14.496 1.00 91.19 130 ILE A O 1
ATOM 962 N N . ILE A 1 131 ? -4.961 -6.853 12.545 1.00 91.56 131 ILE A N 1
ATOM 963 C CA . ILE A 1 131 ? -4.728 -5.524 11.967 1.00 91.56 131 ILE A CA 1
ATOM 964 C C . ILE A 1 131 ? -5.489 -4.470 12.776 1.00 91.56 131 ILE A C 1
ATOM 966 O O . ILE A 1 131 ? -4.886 -3.469 13.158 1.00 91.56 131 ILE A O 1
ATOM 970 N N . VAL A 1 132 ? -6.763 -4.709 13.113 1.00 94.88 132 VAL A N 1
ATOM 971 C CA . VAL A 1 132 ? -7.577 -3.801 13.944 1.00 94.88 132 VAL A CA 1
ATOM 972 C C . VAL A 1 132 ? -6.919 -3.557 15.303 1.00 94.88 132 VAL A C 1
ATOM 974 O O . VAL A 1 132 ? -6.801 -2.405 15.732 1.00 94.88 132 VAL A O 1
ATOM 977 N N . GLN A 1 133 ? -6.443 -4.608 15.972 1.00 93.69 133 GLN A N 1
ATOM 978 C CA . GLN A 1 133 ? -5.760 -4.490 17.260 1.00 93.69 133 GLN A CA 1
ATOM 979 C C . GLN A 1 133 ? -4.469 -3.671 17.145 1.00 93.69 133 GLN A C 1
ATOM 981 O O . GLN A 1 133 ? -4.185 -2.844 18.015 1.00 93.69 133 GLN A O 1
ATOM 986 N N . THR A 1 134 ? -3.715 -3.870 16.062 1.00 92.69 134 THR A N 1
ATOM 987 C CA . THR A 1 134 ? -2.437 -3.192 15.819 1.00 92.69 134 THR A CA 1
ATOM 988 C C . THR A 1 134 ? -2.633 -1.707 15.519 1.00 92.69 134 THR A C 1
ATOM 990 O O . THR A 1 134 ? -2.015 -0.865 16.166 1.00 92.69 134 THR A O 1
ATOM 993 N N . VAL A 1 135 ? -3.542 -1.348 14.605 1.00 94.31 135 VAL A N 1
ATOM 994 C CA . VAL A 1 135 ? -3.816 0.068 14.286 1.00 94.31 135 VAL A CA 1
ATOM 995 C C . VAL A 1 135 ? -4.439 0.812 15.467 1.00 94.31 135 VAL A C 1
ATOM 997 O O . VAL A 1 135 ? -4.223 2.011 15.629 1.00 94.31 135 VAL A O 1
ATOM 1000 N N . SER A 1 136 ? -5.160 0.105 16.343 1.00 94.19 136 SER A N 1
ATOM 1001 C CA . SER A 1 136 ? -5.726 0.691 17.562 1.00 94.19 136 SER A CA 1
ATOM 1002 C C . SER A 1 136 ? -4.659 1.156 18.562 1.00 94.19 136 SER A C 1
ATOM 1004 O O . SER A 1 136 ? -4.968 2.017 19.384 1.00 94.19 136 SER A O 1
ATOM 1006 N N . GLN A 1 137 ? -3.415 0.661 18.467 1.00 94.88 137 GLN A N 1
ATOM 1007 C CA . GLN A 1 137 ? -2.295 1.115 19.308 1.00 94.88 137 GLN A CA 1
ATOM 1008 C C . GLN A 1 137 ? -1.802 2.523 18.946 1.00 94.88 137 GLN A C 1
ATOM 1010 O O . GLN A 1 137 ? -1.252 3.224 19.791 1.00 94.88 137 GLN A O 1
ATOM 1015 N N . VAL A 1 138 ? -2.001 2.966 17.701 1.00 94.12 138 VAL A N 1
ATOM 1016 C CA . VAL A 1 138 ? -1.670 4.333 17.276 1.00 94.12 138 VAL A CA 1
ATOM 1017 C C . VAL A 1 138 ? -2.813 5.245 17.701 1.00 94.12 138 VAL A C 1
ATOM 1019 O O . VAL A 1 138 ? -3.926 4.946 17.304 1.00 94.12 138 VAL A O 1
ATOM 1022 N N . PRO A 1 139 ? -2.635 6.344 18.452 1.00 94.38 139 PRO A N 1
ATOM 1023 C CA . PRO A 1 139 ? -3.751 7.199 18.875 1.00 94.38 139 PRO A CA 1
ATOM 1024 C C . PRO A 1 139 ? -4.619 7.692 17.706 1.00 94.38 139 PRO A C 1
ATOM 1026 O O . PRO A 1 139 ? -4.089 8.053 16.660 1.00 94.38 139 PRO A O 1
ATOM 1029 N N . ALA A 1 140 ? -5.944 7.780 17.887 1.00 91.44 140 ALA A N 1
ATOM 1030 C CA . ALA A 1 140 ? -6.862 8.247 16.833 1.00 91.44 140 ALA A CA 1
ATOM 1031 C C . ALA A 1 140 ? -6.582 9.693 16.375 1.00 91.44 140 ALA A C 1
ATOM 1033 O O . ALA A 1 140 ? -6.865 10.040 15.234 1.00 91.44 140 ALA A O 1
ATOM 1034 N N . ALA A 1 141 ? -5.979 10.514 17.245 1.00 92.62 141 ALA A N 1
ATOM 1035 C CA . ALA A 1 141 ? -5.500 11.856 16.908 1.00 92.62 141 ALA A CA 1
ATOM 1036 C C . ALA A 1 141 ? -4.346 11.850 15.885 1.00 92.62 141 ALA A C 1
ATOM 1038 O O . ALA A 1 141 ? -4.105 12.860 15.234 1.00 92.62 141 ALA A O 1
ATOM 1039 N N . ASN A 1 142 ? -3.643 10.723 15.730 1.00 94.31 142 ASN A N 1
ATOM 1040 C CA . ASN A 1 142 ? -2.641 10.512 14.690 1.00 94.31 142 ASN A CA 1
ATOM 1041 C C . ASN A 1 142 ? -3.244 9.683 13.542 1.00 94.31 142 ASN A C 1
ATOM 1043 O O . ASN A 1 142 ? -2.857 8.538 13.290 1.00 94.31 142 ASN A O 1
ATOM 1047 N N . SER A 1 143 ? -4.248 10.264 12.881 1.00 93.19 143 SER A N 1
ATOM 1048 C CA . SER A 1 143 ? -5.042 9.617 11.829 1.00 93.19 143 SER A CA 1
ATOM 1049 C C . SER A 1 143 ? -4.193 9.150 10.645 1.00 93.19 143 SER A C 1
ATOM 1051 O O . SER A 1 143 ? -4.381 8.033 10.165 1.00 93.19 143 SER A O 1
ATOM 1053 N N . VAL A 1 144 ? -3.222 9.967 10.223 1.00 92.50 144 VAL A N 1
ATOM 1054 C CA . VAL A 1 144 ? -2.315 9.669 9.103 1.00 92.50 144 VAL A CA 1
ATOM 1055 C C . VAL A 1 144 ? -1.487 8.420 9.389 1.00 92.50 144 VAL A C 1
ATOM 1057 O O . VAL A 1 144 ? -1.450 7.502 8.572 1.00 92.50 144 VAL A O 1
ATOM 1060 N N . GLU A 1 145 ? -0.839 8.352 10.555 1.00 93.38 145 GLU A N 1
ATOM 1061 C CA . GLU A 1 145 ? -0.003 7.200 10.902 1.00 93.38 145 GLU A CA 1
ATOM 1062 C C . GLU A 1 145 ? -0.838 5.931 11.065 1.00 93.38 145 GLU A C 1
ATOM 1064 O O . GLU A 1 145 ? -0.459 4.862 10.591 1.00 93.38 145 GLU A O 1
ATOM 1069 N N . ARG A 1 146 ? -2.020 6.054 11.676 1.00 93.50 146 ARG A N 1
ATOM 1070 C CA . ARG A 1 146 ? -2.950 4.936 11.849 1.00 93.50 146 ARG A CA 1
ATOM 1071 C C . ARG A 1 146 ? -3.396 4.367 10.493 1.00 93.50 146 ARG A C 1
ATOM 1073 O O . ARG A 1 146 ? -3.410 3.147 10.320 1.00 93.50 146 ARG A O 1
ATOM 1080 N N . ALA A 1 147 ? -3.704 5.234 9.526 1.00 92.12 147 ALA A N 1
ATOM 1081 C CA . ALA A 1 147 ? -4.059 4.841 8.165 1.00 92.12 147 ALA A CA 1
ATOM 1082 C C . ALA A 1 147 ? -2.882 4.194 7.415 1.00 92.12 147 ALA A C 1
ATOM 1084 O O . ALA A 1 147 ? -3.040 3.121 6.829 1.00 92.12 147 ALA A O 1
ATOM 1085 N N . ARG A 1 148 ? -1.690 4.806 7.467 1.00 91.81 148 ARG A N 1
ATOM 1086 C CA . ARG A 1 148 ? -0.467 4.267 6.847 1.00 91.81 148 ARG A CA 1
ATOM 1087 C C . ARG A 1 148 ? -0.114 2.889 7.383 1.00 91.81 148 ARG A C 1
ATOM 1089 O O . ARG A 1 148 ? 0.170 1.997 6.589 1.00 91.81 148 ARG A O 1
ATOM 1096 N N . LEU A 1 149 ? -0.187 2.699 8.699 1.00 90.81 149 LEU A N 1
ATOM 1097 C CA . LEU A 1 149 ? 0.095 1.420 9.338 1.00 90.81 149 LEU A CA 1
ATOM 1098 C C . LEU A 1 149 ? -0.882 0.333 8.875 1.00 90.81 149 LEU A C 1
ATOM 1100 O O . LEU A 1 149 ? -0.450 -0.759 8.513 1.00 90.81 149 LEU A O 1
ATOM 1104 N N . GLY A 1 150 ? -2.185 0.631 8.831 1.00 89.81 150 GLY A N 1
ATOM 1105 C CA . GLY A 1 150 ? -3.196 -0.314 8.343 1.00 89.81 150 GLY A CA 1
ATOM 1106 C C . GLY A 1 150 ? -2.959 -0.733 6.890 1.00 89.81 150 GLY A C 1
ATOM 1107 O O . GLY A 1 150 ? -2.932 -1.926 6.583 1.00 89.81 150 GLY A O 1
ATOM 1108 N N . LEU A 1 151 ? -2.700 0.241 6.011 1.00 88.81 151 LEU A N 1
ATOM 1109 C CA . LEU A 1 151 ? -2.383 -0.012 4.602 1.00 88.81 151 LEU A CA 1
ATOM 1110 C C . LEU A 1 151 ? -1.081 -0.793 4.437 1.00 88.81 151 LEU A C 1
ATOM 1112 O O . LEU A 1 151 ? -1.026 -1.715 3.628 1.00 88.81 151 LEU A O 1
ATOM 1116 N N . TYR A 1 152 ? -0.050 -0.458 5.213 1.00 87.94 152 TYR A N 1
ATOM 1117 C CA . TYR A 1 152 ? 1.230 -1.155 5.189 1.00 87.94 152 TYR A CA 1
ATOM 1118 C C . TYR A 1 152 ? 1.067 -2.623 5.586 1.00 87.94 152 TYR A C 1
ATOM 1120 O O . TYR A 1 152 ? 1.532 -3.503 4.863 1.00 87.94 152 TYR A O 1
ATOM 1128 N N . LEU A 1 153 ? 0.368 -2.907 6.690 1.00 87.00 153 LEU A N 1
ATOM 1129 C CA . LEU A 1 153 ? 0.121 -4.275 7.153 1.00 87.00 153 LEU A CA 1
ATOM 1130 C C . LEU A 1 153 ? -0.687 -5.078 6.130 1.00 87.00 153 LEU A C 1
ATOM 1132 O O . LEU A 1 153 ? -0.358 -6.230 5.856 1.00 87.00 153 LEU A O 1
ATOM 1136 N N . MET A 1 154 ? -1.707 -4.468 5.524 1.00 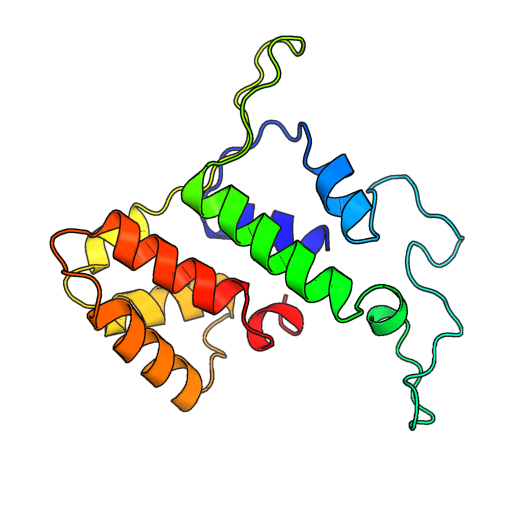84.44 154 MET A N 1
ATOM 1137 C CA . MET A 1 154 ? -2.538 -5.151 4.537 1.00 84.44 154 MET A CA 1
ATOM 1138 C C . MET A 1 154 ? -1.774 -5.425 3.239 1.00 84.44 154 MET A C 1
ATOM 1140 O O . MET A 1 154 ? -1.749 -6.565 2.778 1.00 84.44 154 MET A O 1
ATOM 1144 N N . ALA A 1 155 ? -1.087 -4.421 2.690 1.00 78.88 155 ALA A N 1
ATOM 1145 C CA . ALA A 1 155 ? -0.365 -4.533 1.425 1.00 78.88 155 ALA A CA 1
ATOM 1146 C C . ALA A 1 155 ? 0.934 -5.356 1.518 1.00 78.88 155 ALA A C 1
ATOM 1148 O O . ALA A 1 155 ? 1.385 -5.916 0.520 1.00 78.88 155 ALA A O 1
ATOM 1149 N N . SER A 1 156 ? 1.543 -5.453 2.704 1.00 76.19 156 SER A N 1
ATOM 1150 C CA . SER A 1 156 ? 2.687 -6.346 2.945 1.00 76.19 156 SER A CA 1
ATOM 1151 C C . SER A 1 156 ? 2.273 -7.780 3.296 1.00 76.19 156 SER A C 1
ATOM 1153 O O . SER A 1 156 ? 3.116 -8.678 3.252 1.00 76.19 156 SER A O 1
ATOM 1155 N N . SER A 1 157 ? 0.992 -8.024 3.601 1.00 72.38 157 SER A N 1
ATOM 1156 C CA . SER A 1 157 ? 0.496 -9.364 3.922 1.00 72.38 157 SER A CA 1
ATOM 1157 C C . SER A 1 157 ? 0.589 -10.319 2.727 1.00 72.38 157 SER A C 1
ATOM 1159 O O . SER A 1 157 ? 0.397 -9.937 1.570 1.00 72.38 157 SER A O 1
ATOM 1161 N N . TYR A 1 158 ? 0.817 -11.604 3.010 1.00 58.31 158 TYR A N 1
ATOM 1162 C CA . TYR A 1 158 ? 0.792 -12.660 1.992 1.00 58.31 158 TYR A CA 1
ATOM 1163 C C . TYR A 1 158 ? -0.578 -12.796 1.302 1.00 58.31 158 TYR A C 1
ATOM 1165 O O . TYR A 1 158 ? -0.640 -13.261 0.169 1.00 58.31 158 TYR A O 1
ATOM 1173 N N . HIS A 1 159 ? -1.667 -12.362 1.947 1.00 54.34 159 HIS A N 1
ATOM 1174 C CA . HIS A 1 159 ? -3.014 -12.406 1.369 1.00 54.34 159 HIS A CA 1
ATOM 1175 C C . HIS A 1 159 ? -3.181 -11.434 0.196 1.00 54.34 159 HIS A C 1
ATOM 1177 O O . HIS A 1 159 ? -3.778 -11.805 -0.809 1.00 54.34 159 HIS A O 1
ATOM 1183 N N . PHE A 1 160 ? -2.574 -10.246 0.273 1.00 52.66 160 PHE A N 1
ATOM 1184 C CA . PHE A 1 160 ? -2.503 -9.299 -0.845 1.00 52.66 160 PHE A CA 1
ATOM 1185 C C . PHE A 1 160 ? -1.695 -9.927 -1.993 1.00 52.66 160 PHE A C 1
ATOM 1187 O O . PHE A 1 160 ? -2.170 -10.032 -3.117 1.00 52.66 160 PHE A O 1
ATOM 1194 N N . GLN A 1 161 ? -0.546 -10.536 -1.688 1.00 52.78 161 GLN A N 1
ATOM 1195 C CA . GLN A 1 161 ? 0.378 -11.084 -2.692 1.00 52.78 161 GLN A CA 1
ATOM 1196 C C . GLN A 1 161 ? -0.205 -12.162 -3.627 1.00 52.78 161 GLN A C 1
ATOM 1198 O O . GLN A 1 161 ? 0.336 -12.335 -4.719 1.00 52.78 161 GLN A O 1
ATOM 1203 N N . VAL A 1 162 ? -1.277 -12.860 -3.230 1.00 50.28 162 VAL A N 1
ATOM 1204 C CA . VAL A 1 162 ? -1.910 -13.938 -4.016 1.00 50.28 162 VAL A CA 1
ATOM 1205 C C . VAL A 1 162 ? -3.220 -13.494 -4.695 1.00 50.28 162 VAL A C 1
ATOM 1207 O O . VAL A 1 162 ? -3.643 -14.139 -5.648 1.00 50.28 162 VAL A O 1
ATOM 1210 N N . GLN A 1 163 ? -3.862 -12.409 -4.242 1.00 47.81 163 GLN A N 1
ATOM 1211 C CA . GLN A 1 163 ? -5.241 -12.046 -4.628 1.00 47.81 163 GLN A CA 1
ATOM 1212 C C . GLN A 1 163 ? -5.370 -10.799 -5.535 1.00 47.81 163 GLN A C 1
ATOM 1214 O O . GLN A 1 163 ? -6.473 -10.270 -5.664 1.00 47.81 163 GLN A O 1
ATOM 1219 N N . HIS A 1 164 ? -4.287 -10.316 -6.160 1.00 49.34 164 HIS A N 1
ATOM 1220 C CA . HIS A 1 164 ? -4.339 -9.172 -7.096 1.00 49.34 164 HIS A CA 1
ATOM 1221 C C . HIS A 1 164 ? -4.883 -9.476 -8.479 1.00 49.34 164 HIS A C 1
ATOM 1223 O O . HIS A 1 164 ? -4.428 -10.475 -9.074 1.00 49.34 164 HIS A O 1
#